Protein AF-A0A417VM98-F1 (afdb_monomer_lite)

Sequence (178 aa):
MDIKINSEIHQYEQYCGTYEKKYKDKKTNNEIIKLLPATPDLCITDEWHWNNLEVPVNYRGVVEIKSPILDYITGFAPSKYKCLTEIKRHLKAKNNAKVILTDGVTWVFYNKESGLEPIIKPICLGELKYRYSVSKNNRHILARTKGRKPIIDDIIFQEDEDEFIRLKEELKNFITPM

pLDDT: mean 89.11, std 10.15, range [30.66, 98.44]

Radius of gyration: 20.07 Å; chains: 1; bounding box: 62×27×60 Å

Structure (mmCIF, N/CA/C/O backbone):
data_AF-A0A417VM98-F1
#
_entry.id   AF-A0A417VM98-F1
#
loop_
_atom_site.group_PDB
_atom_site.id
_atom_site.type_symbol
_atom_site.label_atom_id
_atom_site.label_alt_id
_atom_site.label_comp_id
_atom_site.label_asym_id
_atom_site.label_entity_id
_atom_site.label_seq_id
_atom_site.pdbx_PDB_ins_code
_atom_site.Cartn_x
_atom_site.Cartn_y
_atom_site.Cartn_z
_atom_site.occupancy
_atom_site.B_iso_or_equiv
_atom_site.auth_seq_id
_atom_site.auth_comp_id
_atom_site.auth_asym_id
_atom_site.auth_atom_id
_atom_site.pdbx_PDB_model_num
ATOM 1 N N . MET A 1 1 ? 13.865 -14.384 3.778 1.00 30.66 1 MET A N 1
ATOM 2 C CA . MET A 1 1 ? 14.910 -13.341 3.824 1.00 30.66 1 MET A CA 1
ATOM 3 C C . MET A 1 1 ? 15.109 -12.899 2.387 1.00 30.66 1 MET A C 1
ATOM 5 O O . MET A 1 1 ? 15.416 -13.754 1.570 1.00 30.66 1 MET A O 1
ATOM 9 N N . ASP A 1 2 ? 14.823 -11.640 2.066 1.00 37.53 2 ASP A N 1
ATOM 10 C CA . ASP A 1 2 ? 14.868 -11.140 0.689 1.00 37.53 2 ASP A CA 1
ATOM 11 C C . ASP A 1 2 ? 16.313 -10.727 0.368 1.00 37.53 2 ASP A C 1
ATOM 13 O O . ASP A 1 2 ? 16.789 -9.667 0.786 1.00 37.53 2 ASP A O 1
ATOM 17 N N . ILE A 1 3 ? 17.079 -11.633 -0.243 1.00 41.19 3 ILE A N 1
ATOM 18 C CA . ILE A 1 3 ? 18.470 -11.363 -0.614 1.00 41.19 3 ILE A CA 1
ATOM 19 C C . ILE A 1 3 ? 18.422 -10.613 -1.941 1.00 41.19 3 ILE A C 1
ATOM 21 O O . ILE A 1 3 ? 18.263 -11.214 -2.998 1.00 41.19 3 ILE A O 1
ATOM 25 N N . LYS A 1 4 ? 18.562 -9.286 -1.880 1.00 55.53 4 LYS A N 1
ATOM 26 C CA . LYS A 1 4 ? 18.768 -8.445 -3.064 1.00 55.53 4 LYS A CA 1
ATOM 27 C C . LYS A 1 4 ? 20.149 -8.752 -3.630 1.00 55.53 4 LYS A C 1
ATOM 29 O O . LYS A 1 4 ? 21.146 -8.160 -3.217 1.00 55.53 4 LYS A O 1
ATOM 34 N N . ILE A 1 5 ? 20.214 -9.741 -4.511 1.00 55.00 5 ILE A N 1
ATOM 35 C CA . ILE A 1 5 ? 21.434 -10.070 -5.237 1.00 55.00 5 ILE A CA 1
ATOM 36 C C . ILE A 1 5 ? 21.574 -9.018 -6.331 1.00 55.00 5 ILE A C 1
ATOM 38 O O . ILE A 1 5 ? 20.639 -8.771 -7.089 1.00 55.00 5 ILE A O 1
ATOM 42 N N . ASN A 1 6 ? 22.742 -8.385 -6.401 1.00 55.53 6 ASN A N 1
ATOM 43 C CA . ASN A 1 6 ? 23.113 -7.585 -7.558 1.00 55.53 6 ASN A CA 1
ATOM 44 C C . ASN A 1 6 ? 23.323 -8.583 -8.704 1.00 55.53 6 ASN A C 1
ATOM 46 O O . ASN A 1 6 ? 24.388 -9.189 -8.805 1.00 55.53 6 ASN A O 1
ATOM 50 N N . SER A 1 7 ? 22.255 -8.884 -9.436 1.00 63.81 7 SER A N 1
ATOM 51 C CA . SER A 1 7 ? 22.248 -9.940 -10.441 1.00 63.81 7 SER A CA 1
ATOM 52 C C . SER A 1 7 ? 22.242 -9.320 -11.828 1.00 63.81 7 SER A C 1
ATOM 54 O O . SER A 1 7 ? 21.543 -8.340 -12.066 1.00 63.81 7 SER A O 1
ATOM 56 N N . GLU A 1 8 ? 22.990 -9.917 -12.747 1.00 73.62 8 GLU A N 1
ATOM 57 C CA . GLU A 1 8 ? 23.015 -9.505 -14.155 1.00 73.62 8 GLU A CA 1
ATOM 58 C C . GLU A 1 8 ? 21.764 -9.964 -14.924 1.00 73.62 8 GLU A C 1
ATOM 60 O O . GLU A 1 8 ? 21.653 -9.696 -16.113 1.00 73.62 8 GLU A O 1
ATOM 65 N N . ILE A 1 9 ? 20.824 -10.639 -14.248 1.00 80.88 9 ILE A N 1
ATOM 66 C CA . ILE A 1 9 ? 19.622 -11.239 -14.850 1.00 80.88 9 ILE A CA 1
ATOM 67 C C . ILE A 1 9 ? 18.315 -10.580 -14.381 1.00 80.88 9 ILE A C 1
ATOM 69 O O . ILE A 1 9 ? 17.312 -10.633 -15.086 1.00 80.88 9 ILE A O 1
ATOM 73 N N . HIS A 1 10 ? 18.320 -9.915 -13.221 1.00 85.12 10 HIS A N 1
ATOM 74 C CA . HIS A 1 10 ? 17.139 -9.279 -12.636 1.00 85.12 10 HIS A CA 1
ATOM 75 C C . HIS A 1 10 ? 17.354 -7.788 -12.360 1.00 85.12 10 HIS A C 1
ATOM 77 O O . HIS A 1 10 ? 18.267 -7.402 -11.627 1.00 85.12 10 HIS A O 1
ATOM 83 N N . GLN A 1 11 ? 16.449 -6.960 -12.875 1.00 85.19 11 GLN A N 1
ATOM 84 C CA . GLN A 1 11 ? 16.412 -5.517 -12.693 1.00 85.19 11 GLN A CA 1
ATOM 85 C C . GLN A 1 11 ? 15.196 -5.106 -11.856 1.00 85.19 11 GLN A C 1
ATOM 87 O O . GLN A 1 11 ? 14.074 -4.994 -12.357 1.00 85.19 11 GLN A O 1
ATOM 92 N N . TYR A 1 12 ? 15.434 -4.829 -10.575 1.00 85.31 12 TYR A N 1
ATOM 93 C CA . TYR A 1 12 ? 14.391 -4.435 -9.628 1.00 85.31 12 TYR A CA 1
ATOM 94 C C . TYR A 1 12 ? 13.732 -3.102 -10.000 1.00 85.31 12 TYR A C 1
ATOM 96 O O . TYR A 1 12 ? 12.533 -2.940 -9.808 1.00 85.31 12 TYR A O 1
ATOM 104 N N . GLU A 1 13 ? 14.477 -2.147 -10.563 1.00 83.50 13 GLU A N 1
ATOM 105 C CA . GLU A 1 13 ? 14.001 -0.792 -10.891 1.00 83.50 13 GLU A CA 1
ATOM 106 C C . GLU A 1 13 ? 12.887 -0.769 -11.944 1.00 83.50 13 GLU A C 1
ATOM 108 O O . GLU A 1 13 ? 12.236 0.264 -12.129 1.00 83.50 13 GLU A O 1
ATOM 113 N N . GLN A 1 14 ? 12.658 -1.888 -12.641 1.00 84.00 14 GLN A N 1
ATOM 114 C CA . GLN A 1 14 ? 11.530 -2.004 -13.555 1.00 84.00 14 GLN A CA 1
ATOM 115 C C . GLN A 1 14 ? 10.199 -1.843 -12.815 1.00 84.00 14 GLN A C 1
ATOM 117 O O . GLN A 1 14 ? 9.329 -1.157 -13.328 1.00 84.00 14 GLN A O 1
ATOM 122 N N . TYR A 1 15 ? 10.066 -2.385 -11.603 1.00 85.25 15 TYR A N 1
ATOM 123 C CA . TYR A 1 15 ? 8.816 -2.353 -10.830 1.00 85.25 15 TYR A CA 1
ATOM 124 C C . TYR A 1 15 ? 8.980 -1.788 -9.417 1.00 85.25 15 TYR A C 1
ATOM 126 O O . TYR A 1 15 ? 8.005 -1.421 -8.766 1.00 85.25 15 TYR A O 1
ATOM 134 N N . CYS A 1 16 ? 10.213 -1.700 -8.926 1.00 87.56 16 CYS A N 1
ATOM 135 C CA . CYS A 1 16 ? 10.533 -1.059 -7.665 1.00 87.56 16 CYS A CA 1
ATOM 136 C C . CYS A 1 16 ? 10.735 0.440 -7.870 1.00 87.56 16 CYS A C 1
ATOM 138 O O . CYS A 1 16 ? 11.371 0.891 -8.826 1.00 87.56 16 CYS A O 1
ATOM 140 N N . GLY A 1 17 ? 10.292 1.211 -6.883 1.00 86.12 17 GLY A N 1
ATOM 141 C CA . GLY A 1 17 ? 10.766 2.571 -6.699 1.00 86.12 17 GLY A CA 1
ATOM 142 C C . GLY A 1 17 ? 12.248 2.635 -6.332 1.00 86.12 17 GLY A C 1
ATOM 143 O O . GLY A 1 17 ? 12.898 1.615 -6.105 1.00 86.12 17 GLY A O 1
ATOM 144 N N . THR A 1 18 ? 12.785 3.844 -6.162 1.00 87.81 18 THR A N 1
ATOM 145 C CA . THR A 1 18 ? 14.139 4.034 -5.613 1.00 87.81 18 THR A CA 1
ATOM 146 C C . THR A 1 18 ? 14.169 5.037 -4.466 1.00 87.81 18 THR A C 1
ATOM 148 O O . THR A 1 18 ? 13.320 5.927 -4.356 1.00 87.81 18 THR A O 1
ATOM 151 N N . TYR A 1 19 ? 15.165 4.900 -3.591 1.00 87.25 19 TYR A N 1
ATOM 152 C CA . TYR A 1 19 ? 15.486 5.878 -2.557 1.00 87.25 19 TYR A CA 1
ATOM 153 C C . TYR A 1 19 ? 16.978 6.194 -2.531 1.00 87.25 19 TYR A C 1
ATOM 155 O O . TYR A 1 19 ? 17.820 5.347 -2.823 1.00 87.25 19 TYR A O 1
ATOM 163 N N . GLU A 1 20 ? 17.304 7.424 -2.151 1.00 89.81 20 GLU A N 1
ATOM 164 C CA . GLU A 1 20 ? 18.683 7.861 -1.976 1.00 89.81 20 GLU A CA 1
ATOM 165 C C . GLU A 1 20 ? 19.224 7.391 -0.628 1.00 89.81 20 GLU A C 1
ATOM 167 O O . GLU A 1 20 ? 18.603 7.585 0.422 1.00 89.81 20 GLU A O 1
ATOM 172 N N . LYS A 1 21 ? 20.415 6.798 -0.646 1.00 88.50 21 LYS A N 1
ATOM 173 C CA . LYS A 1 21 ? 21.189 6.486 0.548 1.00 88.50 21 LYS A CA 1
ATOM 174 C C . LYS A 1 21 ? 22.563 7.129 0.437 1.00 88.50 21 LYS A C 1
ATOM 176 O O . LYS A 1 21 ? 23.281 6.936 -0.544 1.00 88.50 21 LYS A O 1
ATOM 181 N N . LYS A 1 22 ? 22.908 7.901 1.465 1.00 90.94 22 LYS A N 1
ATOM 182 C CA . LYS A 1 22 ? 24.191 8.587 1.596 1.00 90.94 22 LYS A CA 1
ATOM 183 C C . LYS A 1 22 ? 25.225 7.642 2.194 1.00 90.94 22 LYS A C 1
ATOM 185 O O . LYS A 1 22 ? 24.961 6.955 3.181 1.00 90.94 22 LYS A O 1
ATOM 190 N N . TYR A 1 23 ? 26.402 7.632 1.596 1.00 88.00 23 TYR A N 1
ATOM 191 C CA . TYR A 1 23 ? 27.569 6.875 2.015 1.00 88.00 23 TYR A CA 1
ATOM 192 C C . TYR A 1 23 ? 28.745 7.831 2.165 1.00 88.00 23 TYR A C 1
ATOM 194 O O . TYR A 1 23 ? 28.818 8.839 1.471 1.00 88.00 23 TYR A O 1
ATOM 202 N N . LYS A 1 24 ? 29.689 7.496 3.042 1.00 89.94 24 LYS A N 1
ATOM 203 C CA . LYS A 1 24 ? 30.992 8.162 3.063 1.00 89.94 24 LYS A CA 1
ATOM 204 C C . LYS A 1 24 ? 31.991 7.344 2.265 1.00 89.94 24 LYS A C 1
ATOM 206 O O . LYS A 1 24 ? 32.138 6.143 2.509 1.00 89.94 24 LYS A O 1
ATOM 211 N N . ASP A 1 25 ? 32.672 7.992 1.332 1.00 86.19 25 ASP A N 1
ATOM 212 C CA . ASP A 1 25 ? 33.823 7.413 0.661 1.00 86.19 25 ASP A CA 1
ATOM 213 C C . ASP A 1 25 ? 34.957 7.215 1.676 1.00 86.19 25 ASP A C 1
ATOM 215 O O . ASP A 1 25 ? 35.373 8.154 2.354 1.00 86.19 25 ASP A O 1
ATOM 219 N N . LYS A 1 26 ? 35.465 5.986 1.804 1.00 84.44 26 LYS A N 1
ATOM 220 C CA . LYS A 1 26 ? 36.514 5.665 2.785 1.00 84.44 26 LYS A CA 1
ATOM 221 C C . LYS A 1 26 ? 37.891 6.237 2.422 1.00 84.44 26 LYS A C 1
ATOM 223 O O . LYS A 1 26 ? 38.745 6.303 3.297 1.00 84.44 26 LYS A O 1
ATOM 228 N N . LYS A 1 27 ? 38.125 6.594 1.156 1.00 85.69 27 LYS A N 1
ATOM 229 C CA . LYS A 1 27 ? 39.400 7.116 0.645 1.00 85.69 27 LYS A CA 1
ATOM 230 C C . LYS A 1 27 ? 39.423 8.642 0.615 1.00 85.69 27 LYS A C 1
ATOM 232 O O . LYS A 1 27 ? 40.444 9.230 0.942 1.00 85.69 27 LYS A O 1
ATOM 237 N N . THR A 1 28 ? 38.320 9.276 0.226 1.00 87.81 28 THR A N 1
ATOM 238 C CA . THR A 1 28 ? 38.243 10.737 0.041 1.00 87.81 28 THR A CA 1
ATOM 239 C C . THR A 1 28 ? 37.470 11.456 1.145 1.00 87.81 28 THR A C 1
ATOM 241 O O . THR A 1 28 ? 37.501 12.679 1.202 1.00 87.81 28 THR A O 1
ATOM 244 N N . ASN A 1 29 ? 36.783 10.719 2.029 1.00 85.06 29 ASN A N 1
ATOM 245 C CA . ASN A 1 29 ? 35.873 11.240 3.061 1.00 85.06 29 ASN A CA 1
ATOM 246 C C . ASN A 1 29 ? 34.706 12.090 2.510 1.00 85.06 29 ASN A C 1
ATOM 248 O O . ASN A 1 29 ? 33.988 12.734 3.277 1.00 85.06 29 ASN A O 1
ATOM 252 N N . ASN A 1 30 ? 34.484 12.057 1.193 1.00 89.25 30 ASN A N 1
ATOM 253 C CA . ASN A 1 30 ? 33.382 12.745 0.532 1.00 89.25 30 ASN A CA 1
ATOM 254 C C . ASN A 1 30 ? 32.070 11.966 0.673 1.00 89.25 30 ASN A C 1
ATOM 256 O O . ASN A 1 30 ? 32.052 10.743 0.843 1.00 89.25 30 ASN A O 1
ATOM 260 N N . GLU A 1 31 ? 30.952 12.684 0.580 1.00 90.81 31 GLU A N 1
ATOM 261 C CA . GLU A 1 31 ? 29.623 12.080 0.550 1.00 90.81 31 GLU A CA 1
ATOM 262 C C . GLU A 1 31 ? 29.313 11.542 -0.855 1.00 90.81 31 GLU A C 1
ATOM 264 O O . GLU A 1 31 ? 29.440 12.251 -1.850 1.00 90.81 31 GLU A O 1
ATOM 269 N N . ILE A 1 32 ? 28.887 10.282 -0.928 1.00 91.56 32 ILE A N 1
ATOM 270 C CA . ILE A 1 32 ? 28.404 9.625 -2.143 1.00 91.56 32 ILE A CA 1
ATOM 271 C C . ILE A 1 32 ? 26.924 9.318 -1.951 1.00 91.56 32 ILE A C 1
ATOM 273 O O . ILE A 1 32 ? 26.538 8.669 -0.976 1.00 91.56 32 ILE A O 1
ATOM 277 N N . ILE A 1 33 ? 26.095 9.719 -2.908 1.00 89.44 33 ILE A N 1
ATOM 278 C CA . ILE A 1 33 ? 24.678 9.361 -2.947 1.00 89.44 33 ILE A CA 1
ATOM 279 C C . ILE A 1 33 ? 24.516 8.167 -3.886 1.00 89.44 33 ILE A C 1
ATOM 281 O O . ILE A 1 33 ? 24.961 8.209 -5.031 1.00 89.44 33 ILE A O 1
ATOM 285 N N . LYS A 1 34 ? 23.881 7.094 -3.409 1.00 87.62 34 LYS A N 1
ATOM 286 C CA . LYS A 1 34 ? 23.459 5.967 -4.251 1.00 87.62 34 LYS A CA 1
ATOM 287 C C . LYS A 1 34 ? 21.944 5.844 -4.234 1.00 87.62 34 LYS A C 1
ATOM 289 O O . LYS A 1 34 ? 21.335 5.960 -3.172 1.00 87.62 34 LYS A O 1
ATOM 294 N N . LEU A 1 35 ? 21.358 5.562 -5.391 1.00 84.69 35 LEU A N 1
ATOM 295 C CA . LEU A 1 35 ? 19.961 5.158 -5.503 1.00 84.69 35 LEU A CA 1
ATOM 296 C C . LEU A 1 35 ? 19.861 3.651 -5.278 1.00 84.69 35 LEU A C 1
ATOM 298 O O . LEU A 1 35 ? 20.625 2.889 -5.863 1.00 84.69 35 LEU A O 1
ATOM 302 N N . LEU A 1 36 ? 18.952 3.237 -4.402 1.00 85.31 36 LEU A N 1
ATOM 303 C CA . LEU A 1 36 ? 18.700 1.834 -4.084 1.00 85.31 36 LEU A CA 1
ATOM 304 C C . LEU A 1 36 ? 17.233 1.485 -4.341 1.00 85.31 36 LEU A C 1
ATOM 306 O O . LEU A 1 36 ? 16.369 2.324 -4.063 1.00 85.31 36 LEU A O 1
ATOM 310 N N . PRO A 1 37 ? 16.928 0.259 -4.801 1.00 86.31 37 PRO A N 1
ATOM 311 C CA . PRO A 1 37 ? 15.556 -0.168 -5.037 1.00 86.31 37 PRO A CA 1
ATOM 312 C C . PRO A 1 37 ? 14.767 -0.289 -3.724 1.00 86.31 37 PRO A C 1
ATOM 314 O O . PRO A 1 37 ? 15.171 -0.984 -2.779 1.00 86.31 37 PRO A O 1
ATOM 317 N N . ALA A 1 38 ? 13.615 0.379 -3.685 1.00 88.44 38 ALA A N 1
ATOM 318 C CA . ALA A 1 38 ? 12.577 0.223 -2.673 1.00 88.44 38 ALA A CA 1
ATOM 319 C C . ALA A 1 38 ? 11.621 -0.881 -3.134 1.00 88.44 38 ALA A C 1
ATOM 321 O O . ALA A 1 38 ? 10.813 -0.670 -4.033 1.00 88.44 38 ALA A O 1
ATOM 322 N N . THR A 1 39 ? 11.760 -2.063 -2.543 1.00 88.94 39 THR A N 1
ATOM 323 C CA . THR A 1 39 ? 10.927 -3.224 -2.868 1.00 88.94 39 THR A CA 1
ATOM 324 C C . THR A 1 39 ? 9.537 -3.044 -2.271 1.00 88.94 39 THR A C 1
ATOM 326 O O . THR A 1 39 ? 9.465 -2.707 -1.087 1.00 88.94 39 THR A O 1
ATOM 329 N N . PRO A 1 40 ? 8.465 -3.233 -3.053 1.00 90.62 40 PRO A N 1
ATOM 330 C CA . PRO A 1 40 ? 7.112 -3.269 -2.514 1.00 90.62 40 PRO A CA 1
ATOM 331 C C . PRO A 1 40 ? 6.879 -4.564 -1.729 1.00 90.62 40 PRO A C 1
ATOM 333 O O . PRO A 1 40 ? 7.652 -5.516 -1.866 1.00 90.62 40 PRO A O 1
ATOM 336 N N . ASP A 1 41 ? 5.791 -4.621 -0.962 1.00 93.75 41 ASP A N 1
ATOM 337 C CA . ASP A 1 41 ? 5.385 -5.853 -0.279 1.00 93.75 41 ASP A CA 1
ATOM 338 C C . ASP A 1 41 ? 4.886 -6.909 -1.274 1.00 93.75 41 ASP A C 1
ATOM 340 O O . ASP A 1 41 ? 5.225 -8.084 -1.144 1.00 93.75 41 ASP A O 1
ATOM 344 N N . LEU A 1 42 ? 4.128 -6.496 -2.300 1.00 94.31 42 LEU A N 1
ATOM 345 C CA . LEU A 1 42 ? 3.730 -7.353 -3.421 1.00 94.31 42 LEU A CA 1
ATOM 346 C C . LEU A 1 42 ? 3.922 -6.651 -4.768 1.00 94.31 42 LEU A C 1
ATOM 348 O O . LEU A 1 42 ? 3.739 -5.441 -4.902 1.00 94.31 42 LEU A O 1
ATOM 352 N N . CYS A 1 43 ? 4.218 -7.442 -5.797 1.00 92.44 43 CYS A N 1
ATOM 353 C CA . CYS A 1 43 ? 4.245 -7.015 -7.191 1.00 92.44 43 CYS A CA 1
ATOM 354 C C . CYS A 1 43 ? 3.196 -7.806 -7.979 1.00 92.44 43 CYS A C 1
ATOM 356 O O . CYS A 1 43 ? 3.107 -9.025 -7.839 1.00 92.44 43 CYS A O 1
ATOM 358 N N . ILE A 1 44 ? 2.410 -7.110 -8.798 1.00 93.00 44 ILE A N 1
ATOM 359 C CA . ILE A 1 44 ? 1.408 -7.704 -9.681 1.00 93.00 44 ILE A CA 1
ATOM 360 C C . ILE A 1 44 ? 1.936 -7.585 -11.105 1.00 93.00 44 ILE A C 1
ATOM 362 O O . ILE A 1 44 ? 2.286 -6.494 -11.555 1.00 93.00 44 ILE A O 1
ATOM 366 N N . THR A 1 45 ? 1.990 -8.699 -11.821 1.00 91.75 45 THR A N 1
ATOM 367 C CA . THR A 1 45 ? 2.456 -8.754 -13.205 1.00 91.75 45 THR A CA 1
ATOM 368 C C . THR A 1 45 ? 1.758 -9.875 -13.949 1.00 91.75 45 THR A C 1
ATOM 370 O O . THR A 1 45 ? 1.366 -10.868 -13.334 1.00 91.75 45 THR A O 1
ATOM 373 N N . ASP A 1 46 ? 1.662 -9.741 -15.266 1.00 89.62 46 ASP A N 1
ATOM 374 C CA . ASP A 1 46 ? 1.494 -10.923 -16.103 1.00 89.62 46 ASP A CA 1
ATOM 375 C C . ASP A 1 46 ? 2.834 -11.651 -16.168 1.00 89.62 46 ASP A C 1
ATOM 377 O O . ASP A 1 46 ? 3.877 -10.994 -16.230 1.00 89.62 46 ASP A O 1
ATOM 381 N N . GLU A 1 47 ? 2.785 -12.984 -16.142 1.00 86.62 47 GLU A N 1
ATOM 382 C CA . GLU A 1 47 ? 3.916 -13.862 -16.468 1.00 86.62 47 GLU A CA 1
ATOM 383 C C . GLU A 1 47 ? 5.219 -13.427 -15.780 1.00 86.62 47 GLU A C 1
ATOM 385 O O . GLU A 1 47 ? 6.168 -12.950 -16.397 1.00 86.62 47 GLU A O 1
ATOM 390 N N . TRP A 1 48 ? 5.249 -13.525 -14.448 1.00 88.38 48 TRP A N 1
ATOM 391 C CA . TRP A 1 48 ? 6.433 -13.130 -13.690 1.00 88.38 48 TRP A CA 1
ATOM 392 C C . TRP A 1 48 ? 7.661 -13.940 -14.118 1.00 88.38 48 TRP A C 1
ATOM 394 O O . TRP A 1 48 ? 7.650 -15.172 -14.090 1.00 88.38 48 TRP A O 1
ATOM 404 N N . HIS A 1 49 ? 8.753 -13.234 -14.412 1.00 88.00 49 HIS A N 1
ATOM 405 C CA . HIS A 1 49 ? 10.045 -13.837 -14.701 1.00 88.00 49 HIS A CA 1
ATOM 406 C C . HIS A 1 49 ? 11.145 -13.212 -13.850 1.00 88.00 49 HIS A C 1
ATOM 408 O O . HIS A 1 49 ? 11.296 -11.993 -13.771 1.00 88.00 49 HIS A O 1
ATOM 414 N N . TRP A 1 50 ? 11.970 -14.071 -13.250 1.00 86.12 50 TRP A N 1
ATOM 415 C CA . TRP A 1 50 ? 13.179 -13.633 -12.558 1.00 86.12 50 TRP A CA 1
ATOM 416 C C . TRP A 1 50 ? 14.201 -13.023 -13.529 1.00 86.12 50 TRP A C 1
ATOM 418 O O . TRP A 1 50 ? 14.837 -12.034 -13.191 1.00 86.12 50 TRP A O 1
ATOM 428 N N . ASN A 1 51 ? 14.321 -13.551 -14.751 1.00 87.75 51 ASN A N 1
ATOM 429 C CA . ASN A 1 51 ? 15.212 -13.017 -15.787 1.00 87.75 51 ASN A CA 1
ATOM 430 C C . ASN A 1 51 ? 14.552 -11.867 -16.581 1.00 87.75 51 ASN A C 1
ATOM 432 O O . ASN A 1 51 ? 14.389 -11.948 -17.798 1.00 87.75 51 ASN A O 1
ATOM 436 N N . ASN A 1 52 ? 14.095 -10.821 -15.884 1.00 86.25 52 ASN A N 1
ATOM 437 C CA . ASN A 1 52 ? 13.317 -9.726 -16.484 1.00 86.25 52 ASN A CA 1
ATOM 438 C C . ASN A 1 52 ? 14.157 -8.744 -17.330 1.00 86.25 52 ASN A C 1
ATOM 440 O O . ASN A 1 52 ? 13.631 -7.750 -17.836 1.00 86.25 52 ASN A O 1
ATOM 444 N N . LEU A 1 53 ? 15.466 -8.981 -17.451 1.00 84.88 53 LEU A N 1
ATOM 445 C CA . LEU A 1 53 ? 16.331 -8.253 -18.378 1.00 84.88 53 LEU A CA 1
ATOM 446 C C . LEU A 1 53 ? 16.218 -8.787 -19.808 1.00 84.88 53 LEU A C 1
ATOM 448 O O . LEU A 1 53 ? 16.217 -7.996 -20.749 1.00 84.88 53 LEU A O 1
ATOM 452 N N . GLU A 1 54 ? 16.097 -10.104 -19.970 1.00 85.75 54 GLU A N 1
ATOM 453 C CA . GLU A 1 54 ? 15.977 -10.748 -21.284 1.00 85.75 54 GLU A CA 1
ATOM 454 C C . GLU A 1 54 ? 14.522 -11.030 -21.662 1.00 85.75 54 GLU A C 1
ATOM 456 O O . GLU A 1 54 ? 14.172 -11.013 -22.842 1.00 85.75 54 GLU A O 1
ATOM 461 N N . VAL A 1 55 ? 13.667 -11.270 -20.663 1.00 85.19 55 VAL A N 1
ATOM 462 C CA . VAL A 1 55 ? 12.244 -11.554 -20.857 1.00 85.19 55 VAL A CA 1
ATOM 463 C C . VAL A 1 55 ? 11.431 -10.338 -20.415 1.00 85.19 55 VAL A C 1
ATOM 465 O O . VAL A 1 55 ? 11.416 -10.032 -19.222 1.00 85.19 55 VAL A O 1
ATOM 468 N N . PRO A 1 56 ? 10.751 -9.624 -21.332 1.00 84.12 56 PRO A N 1
ATOM 469 C CA . PRO A 1 56 ? 9.885 -8.514 -20.961 1.00 84.12 56 PRO A CA 1
ATOM 470 C C . PRO A 1 56 ? 8.793 -8.968 -19.990 1.00 84.12 56 PRO A C 1
ATOM 472 O O . PRO A 1 56 ? 8.047 -9.899 -20.279 1.00 84.12 56 PRO A O 1
ATOM 475 N N . VAL A 1 57 ? 8.684 -8.285 -18.852 1.00 89.25 57 VAL A N 1
ATOM 476 C CA . VAL A 1 57 ? 7.660 -8.555 -17.838 1.00 89.25 57 VAL A CA 1
ATOM 477 C C . VAL A 1 57 ? 6.625 -7.434 -17.856 1.00 89.25 57 VAL A C 1
ATOM 479 O O . VAL A 1 57 ? 6.967 -6.249 -17.776 1.00 89.25 57 VAL A O 1
ATOM 482 N N . ASN A 1 58 ? 5.348 -7.799 -17.964 1.00 89.19 58 ASN A N 1
ATOM 483 C CA . ASN A 1 58 ? 4.254 -6.837 -18.028 1.00 89.19 58 ASN A CA 1
ATOM 484 C C . ASN A 1 58 ? 3.693 -6.531 -16.636 1.00 89.19 58 ASN A C 1
ATOM 486 O O . ASN A 1 58 ? 2.671 -7.074 -16.204 1.00 89.19 58 ASN A O 1
ATOM 490 N N . TYR A 1 59 ? 4.374 -5.633 -15.931 1.00 90.88 59 TYR A N 1
ATOM 491 C CA . TYR A 1 59 ? 3.950 -5.188 -14.610 1.00 90.88 59 TYR A CA 1
ATOM 492 C C . TYR A 1 59 ? 2.576 -4.519 -14.660 1.00 90.88 59 TYR A C 1
ATOM 494 O O . TYR A 1 59 ? 2.316 -3.673 -15.514 1.00 90.88 59 TYR A O 1
ATOM 502 N N . ARG A 1 60 ? 1.706 -4.872 -13.710 1.00 92.12 60 ARG A N 1
ATOM 503 C CA . ARG A 1 60 ? 0.349 -4.330 -13.520 1.00 92.12 60 ARG A CA 1
ATOM 504 C C . ARG A 1 60 ? 0.254 -3.329 -12.371 1.00 92.12 60 ARG A C 1
ATOM 506 O O . ARG A 1 60 ? -0.612 -2.457 -12.398 1.00 92.12 60 ARG A O 1
ATOM 513 N N . GLY A 1 61 ? 1.175 -3.409 -11.419 1.00 93.19 61 GLY A N 1
ATOM 514 C CA . GLY A 1 61 ? 1.314 -2.469 -10.315 1.00 93.19 61 GLY A CA 1
ATOM 515 C C . GLY A 1 61 ? 1.978 -3.130 -9.116 1.00 93.19 61 GLY A C 1
ATOM 516 O O . GLY A 1 61 ? 2.466 -4.261 -9.191 1.00 93.19 61 GLY A O 1
ATOM 517 N N . VAL A 1 62 ? 1.981 -2.428 -7.992 1.00 94.56 62 VAL A N 1
ATOM 518 C CA . VAL A 1 62 ? 2.527 -2.927 -6.727 1.00 94.56 62 VAL A CA 1
ATOM 519 C C . VAL A 1 62 ? 1.547 -2.700 -5.584 1.00 94.56 62 VAL A C 1
ATOM 521 O O . VAL A 1 62 ? 0.694 -1.814 -5.660 1.00 94.56 62 VAL A O 1
ATOM 524 N N . VAL A 1 63 ? 1.683 -3.486 -4.518 1.00 96.62 63 VAL A N 1
ATOM 525 C CA . VAL A 1 63 ? 0.919 -3.316 -3.280 1.00 96.62 63 VAL A CA 1
ATOM 526 C C . VAL A 1 63 ? 1.881 -3.023 -2.137 1.00 96.62 63 VAL A C 1
ATOM 528 O O . VAL A 1 63 ? 2.842 -3.762 -1.925 1.00 96.62 63 VAL A O 1
ATOM 531 N N . GLU A 1 64 ? 1.606 -1.948 -1.409 1.00 96.75 64 GLU A N 1
ATOM 532 C CA . GLU A 1 64 ? 2.220 -1.620 -0.127 1.00 96.75 64 GLU A CA 1
ATOM 533 C C . GLU A 1 64 ? 1.216 -1.963 0.980 1.00 96.75 64 GLU A C 1
ATOM 535 O O . GLU A 1 64 ? 0.116 -1.404 1.034 1.00 96.75 64 GLU A O 1
ATOM 540 N N . ILE A 1 65 ? 1.588 -2.890 1.856 1.00 97.44 65 ILE A N 1
ATOM 541 C CA . ILE A 1 65 ? 0.734 -3.450 2.896 1.00 97.44 65 ILE A CA 1
ATOM 542 C C . ILE A 1 65 ? 1.239 -2.988 4.256 1.00 97.44 65 ILE A C 1
ATOM 544 O O . ILE A 1 65 ? 2.363 -3.260 4.675 1.00 97.44 65 ILE A O 1
ATOM 548 N N . LYS A 1 66 ? 0.366 -2.326 5.004 1.00 96.25 66 LYS A N 1
ATOM 549 C CA . LYS A 1 66 ? 0.611 -1.948 6.389 1.00 96.25 66 LYS A CA 1
ATOM 550 C C . LYS A 1 66 ? -0.163 -2.841 7.345 1.00 96.25 66 LYS A C 1
ATOM 552 O O . LYS A 1 66 ? -1.093 -3.551 6.983 1.00 96.25 66 LYS A O 1
ATOM 557 N N . SER A 1 67 ? 0.254 -2.831 8.605 1.00 93.06 67 SER A N 1
ATOM 558 C CA . SER A 1 67 ? -0.461 -3.566 9.644 1.00 93.06 67 SER A CA 1
ATOM 559 C C . SER A 1 67 ? -1.654 -2.738 10.122 1.00 93.06 67 SER A C 1
ATOM 561 O O . SER A 1 67 ? -1.421 -1.622 10.595 1.00 93.06 67 SER A O 1
ATOM 563 N N . PRO A 1 68 ? -2.880 -3.294 10.162 1.00 91.69 68 PRO A N 1
ATOM 564 C CA . PRO A 1 68 ? -4.049 -2.594 10.700 1.00 91.69 68 PRO A CA 1
ATOM 565 C C . PRO A 1 68 ? -3.961 -2.369 12.219 1.00 91.69 68 PRO A C 1
ATOM 567 O O . PRO A 1 68 ? -4.814 -1.712 12.801 1.00 91.69 68 PRO A O 1
ATOM 570 N N . ILE A 1 69 ? -2.917 -2.887 12.877 1.00 87.81 69 ILE A N 1
ATOM 571 C CA . ILE A 1 69 ? -2.686 -2.741 14.318 1.00 87.81 69 ILE A CA 1
ATOM 572 C C . ILE A 1 69 ? -1.461 -1.859 14.586 1.00 87.81 69 ILE A C 1
ATOM 574 O O . ILE A 1 69 ? -1.492 -0.970 15.442 1.00 87.81 69 ILE A O 1
ATOM 578 N N . LEU A 1 70 ? -0.354 -2.087 13.872 1.00 87.50 70 LEU A N 1
ATOM 579 C CA . LEU A 1 70 ? 0.924 -1.431 14.170 1.00 87.50 70 LEU A CA 1
ATOM 580 C C . LEU A 1 70 ? 1.149 -0.132 13.385 1.00 87.50 70 LEU A C 1
ATOM 582 O O . LEU A 1 70 ? 1.804 0.779 13.919 1.00 87.50 70 LEU A O 1
ATOM 586 N N . ASP A 1 71 ? 0.616 -0.043 12.164 1.00 88.31 71 ASP A N 1
ATOM 587 C CA . ASP A 1 71 ? 0.825 1.073 11.232 1.00 88.31 71 ASP A CA 1
ATOM 588 C C . ASP A 1 71 ? -0.395 1.306 10.323 1.00 88.31 71 ASP A C 1
ATOM 590 O O . ASP A 1 71 ? -0.287 1.412 9.107 1.00 88.31 71 ASP A O 1
ATOM 594 N N . TYR A 1 72 ? -1.579 1.336 10.929 1.00 91.44 72 TYR A N 1
ATOM 595 C CA . TYR A 1 72 ? -2.846 1.432 10.212 1.00 91.44 72 TYR A CA 1
ATOM 596 C C . TYR A 1 72 ? -3.035 2.778 9.516 1.00 91.44 72 TYR A C 1
ATOM 598 O O . TYR A 1 72 ? -2.602 3.830 10.001 1.00 91.44 72 TYR A O 1
ATOM 606 N N . ILE A 1 73 ? -3.752 2.728 8.399 1.00 96.31 73 ILE A N 1
ATOM 607 C CA . ILE A 1 73 ? -4.194 3.900 7.635 1.00 96.31 73 ILE A CA 1
ATOM 608 C C . ILE A 1 73 ? -5.698 4.139 7.812 1.00 96.31 73 ILE A C 1
ATOM 610 O O . ILE A 1 73 ? -6.173 5.260 7.624 1.00 96.31 73 ILE A O 1
ATOM 614 N N . THR A 1 74 ? -6.436 3.106 8.222 1.00 95.94 74 THR A N 1
ATOM 615 C CA . THR A 1 74 ? -7.874 3.161 8.482 1.00 95.94 74 THR A CA 1
ATOM 616 C C . THR A 1 74 ? -8.228 4.252 9.490 1.00 95.94 74 THR A C 1
ATOM 618 O O . THR A 1 74 ? -7.582 4.412 10.526 1.00 95.94 74 THR A O 1
ATOM 621 N N . GLY A 1 75 ? -9.263 5.034 9.170 1.00 93.00 75 GLY A N 1
ATOM 622 C CA . GLY A 1 75 ? -9.708 6.174 9.977 1.00 93.00 75 GLY A CA 1
ATOM 623 C C . GLY A 1 75 ? -8.884 7.458 9.802 1.00 93.00 75 GLY A C 1
ATOM 624 O O . GLY A 1 75 ? -9.157 8.453 10.476 1.00 93.00 75 GLY A O 1
ATOM 625 N N . PHE A 1 76 ? -7.899 7.483 8.897 1.00 94.25 76 PHE A N 1
ATOM 626 C CA . PHE A 1 76 ? -7.145 8.692 8.561 1.00 94.25 76 PHE A CA 1
ATOM 627 C C . PHE A 1 76 ? -7.441 9.197 7.147 1.00 94.25 76 PHE A C 1
ATOM 629 O O . PHE A 1 76 ? -7.657 8.434 6.208 1.00 94.25 76 PHE A O 1
ATOM 636 N N . ALA A 1 77 ? -7.379 10.520 6.989 1.00 94.94 77 ALA A N 1
ATOM 637 C CA . ALA A 1 77 ? -7.347 11.143 5.672 1.00 94.94 77 ALA A CA 1
ATOM 638 C C . ALA A 1 77 ? -6.010 10.835 4.965 1.00 94.94 77 ALA A C 1
ATOM 640 O O . ALA A 1 77 ? -4.981 10.811 5.649 1.00 94.94 77 ALA A O 1
ATOM 641 N N . PRO A 1 78 ? -5.986 10.705 3.624 1.00 95.38 78 PRO A N 1
ATOM 642 C CA . PRO A 1 78 ? -4.775 10.364 2.874 1.00 95.38 78 PRO A CA 1
ATOM 643 C C . PRO A 1 78 ? -3.545 11.222 3.168 1.00 95.38 78 PRO A C 1
ATOM 645 O O . PRO A 1 78 ? -2.439 10.708 3.312 1.00 95.38 78 PRO A O 1
ATOM 648 N N . SER A 1 79 ? -3.739 12.525 3.375 1.00 93.81 79 SER A N 1
ATOM 649 C CA . SER A 1 79 ? -2.665 13.463 3.724 1.00 93.81 79 SER A CA 1
ATOM 650 C C . SER A 1 79 ? -1.984 13.184 5.071 1.00 93.81 79 SER A C 1
ATOM 652 O O . SER A 1 79 ? -0.929 13.750 5.353 1.00 93.81 79 SER A O 1
ATOM 654 N N . LYS A 1 80 ? -2.571 12.330 5.917 1.00 94.38 80 LYS A N 1
ATOM 655 C CA . LYS A 1 80 ? -2.062 11.975 7.249 1.00 94.38 80 LYS A CA 1
ATOM 656 C C . LYS A 1 80 ? -1.379 10.609 7.292 1.00 94.38 80 LYS A C 1
ATOM 658 O O . LYS A 1 80 ? -0.902 10.217 8.359 1.00 94.38 80 LYS A O 1
ATOM 663 N N . TYR A 1 81 ? -1.326 9.877 6.179 1.00 94.88 81 TYR A N 1
ATOM 664 C CA . TYR A 1 81 ? -0.655 8.582 6.145 1.00 94.88 81 TYR A CA 1
ATOM 665 C C . TYR A 1 81 ? 0.850 8.753 6.375 1.00 94.88 81 TYR A C 1
ATOM 667 O O . TYR A 1 81 ? 1.507 9.618 5.796 1.00 94.88 81 TYR A O 1
ATOM 675 N N . LYS A 1 82 ? 1.426 7.918 7.240 1.00 92.38 82 LYS A N 1
ATOM 676 C CA . LYS A 1 82 ? 2.864 7.979 7.560 1.00 92.38 82 LYS A CA 1
ATOM 677 C C . LYS A 1 82 ? 3.733 7.396 6.449 1.00 92.38 82 LYS A C 1
ATOM 679 O O . LYS A 1 82 ? 4.892 7.777 6.304 1.00 92.38 82 LYS A O 1
ATOM 684 N N . CYS A 1 83 ? 3.147 6.517 5.646 1.00 93.56 83 CYS A N 1
ATOM 685 C CA . CYS A 1 83 ? 3.798 5.765 4.586 1.00 93.56 83 CYS A CA 1
ATOM 686 C C . CYS A 1 83 ? 3.871 6.493 3.235 1.00 93.56 83 CYS A C 1
ATOM 688 O O . CYS A 1 83 ? 4.347 5.932 2.252 1.00 93.56 83 CYS A O 1
ATOM 690 N N . LEU A 1 84 ? 3.472 7.771 3.155 1.00 94.25 84 LEU A N 1
ATOM 691 C CA . LEU A 1 84 ? 3.486 8.538 1.896 1.00 94.25 84 LEU A CA 1
ATOM 692 C C . LEU A 1 84 ? 4.872 8.605 1.238 1.00 94.25 84 LEU A C 1
ATOM 694 O O . LEU A 1 84 ? 4.982 8.729 0.020 1.00 94.25 84 LEU A O 1
ATOM 698 N N . THR A 1 85 ? 5.945 8.497 2.027 1.00 93.94 85 THR A N 1
ATOM 699 C CA . THR A 1 85 ? 7.308 8.430 1.481 1.00 93.94 85 THR A CA 1
ATOM 700 C C . THR A 1 85 ? 7.552 7.127 0.716 1.00 93.94 85 THR A C 1
ATOM 702 O O . THR A 1 85 ? 8.239 7.156 -0.301 1.00 93.94 85 THR A O 1
ATOM 705 N N . GLU A 1 86 ? 7.003 5.999 1.172 1.00 94.44 86 GLU A N 1
ATOM 706 C CA . GLU A 1 86 ? 7.100 4.703 0.486 1.00 94.44 86 GLU A CA 1
ATOM 707 C C . GLU A 1 86 ? 6.280 4.725 -0.803 1.00 94.44 86 GLU A C 1
ATOM 709 O O . GLU A 1 86 ? 6.825 4.439 -1.867 1.00 94.44 86 GLU A O 1
ATOM 714 N N . ILE A 1 87 ? 5.044 5.234 -0.746 1.00 95.69 87 ILE A N 1
ATOM 715 C CA . ILE A 1 87 ? 4.197 5.418 -1.935 1.00 95.69 87 ILE A CA 1
ATOM 716 C C . ILE A 1 87 ? 4.902 6.289 -2.978 1.00 95.69 87 ILE A C 1
ATOM 718 O O . ILE A 1 87 ? 5.031 5.904 -4.138 1.00 95.69 87 ILE A O 1
ATOM 722 N N . LYS A 1 88 ? 5.474 7.425 -2.558 1.00 95.06 88 LYS A N 1
ATOM 723 C CA . LYS A 1 88 ? 6.239 8.308 -3.449 1.00 95.06 88 LYS A CA 1
ATOM 724 C C . LYS A 1 88 ? 7.442 7.612 -4.086 1.00 95.06 88 LYS A C 1
ATOM 726 O O . LYS A 1 88 ? 7.840 7.998 -5.182 1.00 95.06 88 LYS A O 1
ATOM 731 N N . ARG A 1 89 ? 8.070 6.647 -3.407 1.00 93.62 89 ARG A N 1
ATOM 732 C CA . ARG A 1 89 ? 9.177 5.873 -3.986 1.00 93.62 89 ARG A CA 1
ATOM 733 C C . ARG A 1 89 ? 8.642 4.946 -5.061 1.00 93.62 89 ARG A C 1
ATOM 735 O O . ARG A 1 89 ? 9.146 5.018 -6.175 1.00 93.62 89 ARG A O 1
ATOM 742 N N . HIS A 1 90 ? 7.624 4.146 -4.757 1.00 94.00 90 HIS A N 1
ATOM 743 C CA . HIS A 1 90 ? 7.034 3.185 -5.697 1.00 94.00 90 HIS A CA 1
ATOM 744 C C . HIS A 1 90 ? 6.503 3.851 -6.968 1.00 94.00 90 HIS A C 1
ATOM 746 O O . HIS A 1 90 ? 6.738 3.358 -8.065 1.00 94.00 90 HIS A O 1
ATOM 752 N N . LEU A 1 91 ? 5.927 5.050 -6.854 1.00 93.88 91 LEU A N 1
ATOM 753 C CA . LEU A 1 91 ? 5.489 5.852 -8.005 1.00 93.88 91 LEU A CA 1
ATOM 754 C C . LEU A 1 91 ? 6.632 6.325 -8.932 1.00 93.88 91 LEU A C 1
ATOM 756 O O . LEU A 1 91 ? 6.379 6.845 -10.019 1.00 93.88 91 LEU A O 1
ATOM 760 N N . LYS A 1 92 ? 7.899 6.157 -8.528 1.00 91.06 92 LYS A N 1
ATOM 761 C CA . LYS A 1 92 ? 9.081 6.415 -9.368 1.00 91.06 92 LYS A CA 1
ATOM 762 C C . LYS A 1 92 ? 9.573 5.179 -10.125 1.00 91.06 92 LYS A C 1
ATOM 764 O O . LYS A 1 92 ? 10.600 5.293 -10.795 1.00 91.06 92 LYS A O 1
ATOM 769 N N . ALA A 1 93 ? 8.902 4.031 -10.009 1.00 89.00 93 ALA A N 1
ATOM 770 C CA . ALA A 1 93 ? 9.246 2.839 -10.779 1.00 89.00 93 ALA A CA 1
ATOM 771 C C . ALA A 1 93 ? 9.327 3.159 -12.280 1.00 89.00 93 ALA A C 1
ATOM 773 O O . ALA A 1 93 ? 8.600 4.023 -12.795 1.00 89.00 93 ALA A O 1
ATOM 774 N N . LYS A 1 94 ? 10.256 2.493 -12.975 1.00 86.31 94 LYS A N 1
ATOM 775 C CA . LYS A 1 94 ? 10.498 2.744 -14.399 1.00 86.31 94 LYS A CA 1
ATOM 776 C C . LYS A 1 94 ? 9.305 2.297 -15.244 1.00 86.31 94 LYS A C 1
ATOM 778 O O . LYS A 1 94 ? 8.876 3.055 -16.113 1.00 86.31 94 LYS A O 1
ATOM 783 N N . ASN A 1 95 ? 8.755 1.120 -14.945 1.00 86.00 95 ASN A N 1
ATOM 784 C CA . ASN A 1 95 ? 7.616 0.533 -15.637 1.00 86.00 95 ASN A CA 1
ATOM 785 C C . ASN A 1 95 ? 6.417 0.462 -14.680 1.00 86.00 95 ASN A C 1
ATOM 787 O O . ASN A 1 95 ? 6.557 0.074 -13.526 1.00 86.00 95 ASN A O 1
ATOM 791 N N . ASN A 1 96 ? 5.243 0.850 -15.183 1.00 76.81 96 ASN A N 1
ATOM 792 C CA . ASN A 1 96 ? 3.952 0.829 -14.493 1.00 76.81 96 ASN A CA 1
ATOM 793 C C . ASN A 1 96 ? 3.972 1.266 -13.010 1.00 76.81 96 ASN A C 1
ATOM 795 O O . ASN A 1 96 ? 3.934 0.465 -12.077 1.00 76.81 96 ASN A O 1
ATOM 799 N N . ALA A 1 97 ? 3.947 2.580 -12.805 1.00 85.31 97 ALA A N 1
ATOM 800 C CA . ALA A 1 97 ? 3.874 3.203 -11.489 1.00 85.31 97 ALA A CA 1
ATOM 801 C C . ALA A 1 97 ? 2.419 3.314 -10.985 1.00 85.31 97 ALA A C 1
ATOM 803 O O . ALA A 1 97 ? 1.909 4.408 -10.740 1.00 85.31 97 ALA A O 1
ATOM 804 N N . LYS A 1 98 ? 1.760 2.162 -10.838 1.00 94.56 98 LYS A N 1
ATOM 805 C CA . LYS A 1 98 ? 0.473 1.986 -10.152 1.00 94.56 98 LYS A CA 1
ATOM 806 C C . LYS A 1 98 ? 0.719 1.372 -8.773 1.00 94.56 98 LYS A C 1
ATOM 808 O O . LYS A 1 98 ? 1.382 0.341 -8.670 1.00 94.56 98 LYS A O 1
ATOM 813 N N . VAL A 1 99 ? 0.193 1.990 -7.718 1.00 96.62 99 VAL A N 1
ATOM 814 C CA . VAL A 1 99 ? 0.416 1.573 -6.325 1.00 96.62 99 VAL A CA 1
ATOM 815 C C . VAL A 1 99 ? -0.918 1.428 -5.606 1.00 96.62 99 VAL A C 1
ATOM 817 O O . VAL A 1 99 ? -1.706 2.371 -5.552 1.00 96.62 99 VAL A O 1
ATOM 820 N N . ILE A 1 100 ? -1.139 0.262 -5.011 1.00 98.06 100 ILE A N 1
ATOM 821 C CA . ILE A 1 100 ? -2.226 0.012 -4.067 1.00 98.06 100 ILE A CA 1
ATOM 822 C C . ILE A 1 100 ? -1.632 0.098 -2.662 1.00 98.06 100 ILE A C 1
ATOM 824 O O . ILE A 1 100 ? -0.693 -0.621 -2.341 1.00 98.06 100 ILE A O 1
ATOM 828 N N . LEU A 1 101 ? -2.165 0.971 -1.818 1.00 98.19 101 LEU A N 1
ATOM 829 C CA . LEU A 1 101 ? -1.848 1.024 -0.394 1.00 98.19 101 LEU A CA 1
ATOM 830 C C . LEU A 1 101 ? -3.008 0.414 0.386 1.00 98.19 101 LEU A C 1
ATOM 832 O O . LEU A 1 101 ? -4.160 0.805 0.190 1.00 98.19 101 LEU A O 1
ATOM 836 N N . THR A 1 102 ? -2.709 -0.499 1.303 1.00 98.25 102 THR A N 1
ATOM 837 C CA . THR A 1 102 ? -3.733 -1.077 2.172 1.00 98.25 102 THR A CA 1
ATOM 838 C C . THR A 1 102 ? -3.198 -1.446 3.548 1.00 98.25 102 THR A C 1
ATOM 840 O O . THR A 1 102 ? -2.018 -1.734 3.705 1.00 98.25 102 THR A O 1
ATOM 843 N N . ASP A 1 103 ? -4.068 -1.458 4.555 1.00 97.19 103 ASP A N 1
ATOM 844 C CA . ASP A 1 103 ? -3.833 -2.148 5.829 1.00 97.19 103 ASP A CA 1
ATOM 845 C C . ASP A 1 103 ? -4.712 -3.404 5.992 1.00 97.19 103 ASP A C 1
ATOM 847 O O . ASP A 1 103 ? -4.875 -3.926 7.091 1.00 97.19 103 ASP A O 1
ATOM 851 N N . GLY A 1 104 ? -5.303 -3.884 4.895 1.00 95.25 104 GLY A N 1
ATOM 852 C CA . GLY A 1 104 ? -6.288 -4.963 4.870 1.00 95.25 104 GLY A CA 1
ATOM 853 C C . GLY A 1 104 ? -7.724 -4.509 5.152 1.00 95.25 104 GLY A C 1
ATOM 854 O O . GLY A 1 104 ? -8.650 -5.258 4.852 1.00 95.25 104 GLY A O 1
ATOM 855 N N . VAL A 1 105 ? -7.931 -3.293 5.671 1.00 96.62 105 VAL A N 1
ATOM 856 C CA . VAL A 1 105 ? -9.262 -2.737 5.975 1.00 96.62 105 VAL A CA 1
ATOM 857 C C . VAL A 1 105 ? -9.583 -1.561 5.056 1.00 9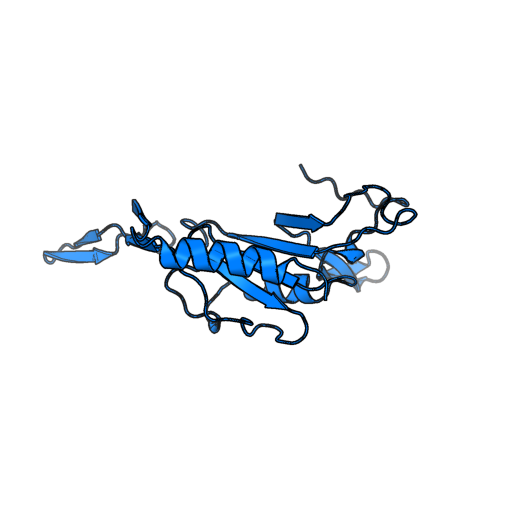6.62 105 VAL A C 1
ATOM 859 O O . VAL A 1 105 ? -10.649 -1.519 4.446 1.00 96.62 105 VAL A O 1
ATOM 862 N N . THR A 1 106 ? -8.644 -0.629 4.907 1.00 97.56 106 THR A N 1
ATOM 863 C CA . THR A 1 106 ? -8.736 0.482 3.953 1.00 97.56 106 THR A CA 1
ATOM 864 C C . THR A 1 106 ? -7.858 0.209 2.738 1.00 97.56 106 THR A C 1
ATOM 866 O O . THR A 1 106 ? -6.740 -0.285 2.871 1.00 97.56 106 THR A O 1
ATOM 869 N N . TRP A 1 107 ? -8.350 0.562 1.554 1.00 98.19 107 TRP A N 1
ATOM 870 C CA . TRP A 1 107 ? -7.687 0.392 0.266 1.00 98.19 107 TRP A CA 1
ATOM 871 C C . TRP A 1 107 ? -7.631 1.723 -0.477 1.00 98.19 107 TRP A C 1
ATOM 873 O O . TRP A 1 107 ? -8.630 2.439 -0.595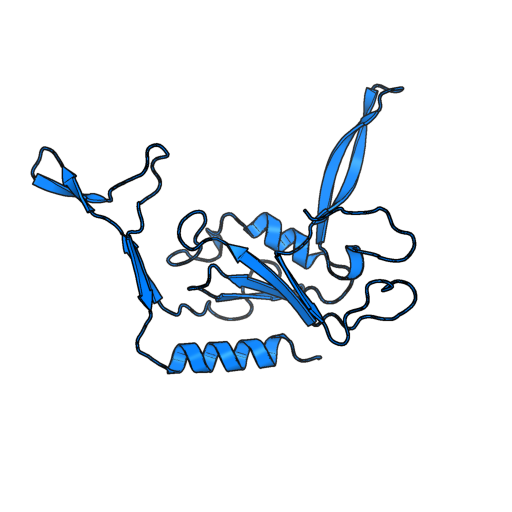 1.00 98.19 107 TRP A O 1
ATOM 883 N N . VAL A 1 108 ? -6.442 2.069 -0.962 1.00 98.44 108 VAL A N 1
ATOM 884 C CA . VAL A 1 108 ? -6.156 3.356 -1.596 1.00 98.44 108 VAL A CA 1
ATOM 885 C C . VAL A 1 108 ? -5.345 3.129 -2.859 1.00 98.44 108 VAL A C 1
ATOM 887 O O . VAL A 1 108 ? -4.382 2.367 -2.858 1.00 98.44 108 VAL A O 1
ATOM 890 N N . PHE A 1 109 ? -5.726 3.812 -3.930 1.00 98.06 109 PHE A N 1
ATOM 891 C CA . PHE A 1 109 ? -5.163 3.613 -5.259 1.00 98.06 109 PHE A CA 1
ATOM 892 C C . PHE A 1 109 ? -4.441 4.878 -5.709 1.00 98.06 109 PHE A C 1
ATOM 894 O O . PHE A 1 109 ? -5.007 5.970 -5.653 1.00 98.06 109 PHE A O 1
ATOM 901 N N . TYR A 1 110 ? -3.203 4.725 -6.169 1.00 97.44 110 TYR A N 1
ATOM 902 C CA . TYR A 1 110 ? -2.356 5.807 -6.664 1.00 97.44 110 TYR A CA 1
ATOM 903 C C . TYR A 1 110 ? -1.770 5.444 -8.021 1.00 97.44 110 TYR A C 1
ATOM 905 O O . TYR A 1 110 ? -1.404 4.295 -8.263 1.00 97.44 110 TYR A O 1
ATOM 913 N N . ASN A 1 111 ? -1.589 6.435 -8.881 1.00 95.56 111 ASN A N 1
ATOM 914 C CA . ASN A 1 111 ? -0.810 6.296 -10.102 1.00 95.56 111 ASN A CA 1
ATOM 915 C C . ASN A 1 111 ? 0.200 7.442 -10.218 1.00 95.56 111 ASN A C 1
ATOM 917 O O . ASN A 1 111 ? 0.205 8.396 -9.434 1.00 95.56 111 ASN A O 1
ATOM 921 N N . LYS A 1 112 ? 1.105 7.324 -11.185 1.00 92.69 112 LYS A N 1
ATOM 922 C CA . LYS A 1 112 ? 2.170 8.303 -11.399 1.00 92.69 112 LYS A CA 1
ATOM 923 C C . LYS A 1 112 ? 1.623 9.682 -11.746 1.00 92.69 112 LYS A C 1
ATOM 925 O O . LYS A 1 112 ? 2.210 10.679 -11.333 1.00 92.69 112 LYS A O 1
ATOM 930 N N . GLU A 1 113 ? 0.526 9.724 -12.495 1.00 93.25 113 GLU A N 1
ATOM 931 C CA . GLU A 1 113 ? -0.097 10.939 -13.013 1.00 93.25 113 GLU A CA 1
ATOM 932 C C . GLU A 1 113 ? -0.703 11.789 -11.888 1.00 93.25 113 GLU A C 1
ATOM 934 O O . GLU A 1 113 ? -0.495 13.001 -11.855 1.00 93.25 113 GLU A O 1
ATOM 939 N N . SER A 1 114 ? -1.393 11.156 -10.937 1.00 94.38 114 SER A N 1
ATOM 940 C CA . SER A 1 114 ? -2.016 11.809 -9.777 1.00 94.38 114 SER A CA 1
ATOM 941 C C . SER A 1 114 ? -1.065 11.954 -8.581 1.00 94.38 114 SER A C 1
ATOM 943 O O . SER A 1 114 ? -1.355 12.672 -7.623 1.00 94.38 114 SER A O 1
ATOM 945 N N . GLY A 1 115 ? 0.102 11.306 -8.612 1.00 94.38 115 GLY A N 1
ATOM 946 C CA . GLY A 1 115 ? 1.099 11.410 -7.553 1.00 94.38 115 GLY A CA 1
ATOM 947 C C . GLY A 1 115 ? 0.580 10.883 -6.211 1.00 94.38 115 GLY A C 1
ATOM 948 O O . GLY A 1 115 ? 0.199 9.724 -6.094 1.00 94.38 115 GLY A O 1
ATOM 949 N N . LEU A 1 116 ? 0.615 11.720 -5.167 1.00 96.00 116 LEU A N 1
ATOM 950 C CA . LEU A 1 116 ? 0.158 11.348 -3.816 1.00 96.00 116 LEU A CA 1
ATOM 951 C C . LEU A 1 116 ? -1.322 11.662 -3.558 1.00 96.00 116 LEU A C 1
ATOM 953 O O . LEU A 1 116 ? -1.780 11.552 -2.418 1.00 96.00 116 LEU A O 1
ATOM 957 N N . GLU A 1 117 ? -2.062 12.047 -4.591 1.00 96.38 117 GLU A N 1
ATOM 958 C CA . GLU A 1 117 ? -3.512 12.155 -4.532 1.00 96.38 117 GLU A CA 1
ATOM 959 C C . GLU A 1 117 ? -4.135 10.819 -4.962 1.00 96.38 117 GLU A C 1
ATOM 961 O O . GLU A 1 117 ? -3.795 10.314 -6.035 1.00 96.38 117 GLU A O 1
ATOM 966 N N . PRO A 1 118 ? -4.999 10.201 -4.1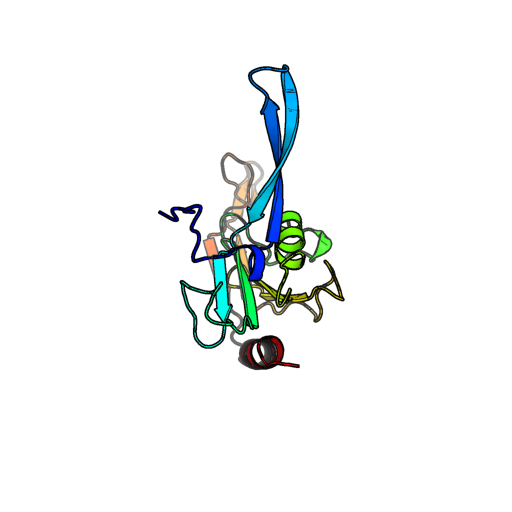33 1.00 97.44 118 PRO A N 1
ATOM 967 C CA . PRO A 1 118 ? -5.695 8.986 -4.532 1.00 97.44 118 PRO A CA 1
ATOM 968 C C . PRO A 1 118 ? -6.533 9.209 -5.792 1.00 97.44 118 PRO A C 1
ATOM 970 O O . PRO A 1 118 ? -7.251 10.203 -5.887 1.00 97.44 118 PRO A O 1
ATOM 973 N N . ILE A 1 119 ? -6.494 8.262 -6.730 1.00 96.94 119 ILE A N 1
ATOM 974 C CA . ILE A 1 119 ? -7.243 8.374 -7.996 1.00 96.94 119 ILE A CA 1
ATOM 975 C C . ILE A 1 119 ? -8.759 8.239 -7.804 1.00 96.94 119 ILE A C 1
ATOM 977 O O . ILE A 1 119 ? -9.542 8.698 -8.631 1.00 96.94 119 ILE A O 1
ATOM 981 N N . ILE A 1 120 ? -9.166 7.613 -6.700 1.00 96.25 120 ILE A N 1
ATOM 982 C CA . ILE A 1 120 ? -10.548 7.480 -6.248 1.00 96.25 120 ILE A CA 1
ATOM 983 C C . ILE A 1 120 ? -10.600 7.697 -4.738 1.00 96.25 120 ILE A C 1
ATOM 985 O O . ILE A 1 120 ? -9.591 7.582 -4.034 1.00 96.25 120 ILE A O 1
ATOM 989 N N . LYS A 1 121 ? -11.800 7.959 -4.211 1.00 96.38 121 LYS A N 1
ATOM 990 C CA . LYS A 1 121 ? -12.016 7.996 -2.762 1.00 96.38 121 LYS A CA 1
ATOM 991 C C . LYS A 1 121 ? -11.606 6.644 -2.147 1.00 96.38 121 LYS A C 1
ATOM 993 O O . LYS A 1 121 ? -12.107 5.627 -2.637 1.00 96.38 121 LYS A O 1
ATOM 998 N N . PRO A 1 122 ? -10.780 6.634 -1.075 1.00 97.44 122 PRO A N 1
ATOM 999 C CA . PRO A 1 122 ? -10.427 5.419 -0.349 1.00 97.44 122 PRO A CA 1
ATOM 1000 C C . PRO A 1 122 ? -11.643 4.547 -0.049 1.00 97.44 122 PRO A C 1
ATOM 1002 O O . PRO A 1 122 ? -12.684 5.058 0.375 1.00 97.44 122 PRO A O 1
ATOM 1005 N N . ILE A 1 123 ? -11.485 3.248 -0.266 1.00 97.00 123 ILE A N 1
ATOM 1006 C CA . ILE A 1 123 ? -12.495 2.234 0.035 1.00 97.00 123 ILE A CA 1
ATOM 1007 C C . ILE A 1 123 ? -12.177 1.701 1.426 1.00 97.00 123 ILE A C 1
ATOM 1009 O O . ILE A 1 123 ? -11.054 1.266 1.680 1.00 97.00 123 ILE A O 1
ATOM 1013 N N . CYS A 1 124 ? -13.135 1.783 2.341 1.00 95.94 124 CYS A N 1
ATOM 1014 C CA . CYS A 1 124 ? -12.950 1.409 3.738 1.00 95.94 124 CYS A CA 1
ATOM 1015 C C . CYS A 1 124 ? -13.962 0.326 4.082 1.00 95.94 124 CYS A C 1
ATOM 1017 O O . CYS A 1 124 ? -15.145 0.619 4.210 1.00 95.94 124 CYS A O 1
ATOM 1019 N N . LEU A 1 125 ? -13.484 -0.906 4.246 1.00 96.06 125 LEU A N 1
ATOM 1020 C CA . LEU A 1 125 ? -14.326 -2.085 4.459 1.00 96.06 125 LEU A CA 1
ATOM 1021 C C . LEU A 1 125 ? -14.766 -2.259 5.916 1.00 96.06 125 LEU A C 1
ATOM 1023 O O . LEU A 1 125 ? -15.468 -3.209 6.238 1.00 96.06 125 LEU A O 1
ATOM 1027 N N . GLY A 1 126 ? -14.295 -1.412 6.828 1.00 94.50 126 GLY A N 1
ATOM 1028 C CA . GLY A 1 126 ? -14.528 -1.585 8.254 1.00 94.50 126 GLY A CA 1
ATOM 1029 C C . GLY A 1 126 ? -13.929 -0.481 9.106 1.00 94.50 126 GLY A C 1
ATOM 1030 O O . GLY A 1 126 ? -13.359 0.486 8.604 1.00 94.50 126 GLY A O 1
ATOM 1031 N N . GLU A 1 127 ? -14.046 -0.652 10.416 1.00 94.94 127 GLU A N 1
ATOM 1032 C CA . GLU A 1 127 ? -13.542 0.274 11.421 1.00 94.94 127 GLU A CA 1
ATOM 1033 C C . GLU A 1 127 ? -12.682 -0.448 12.460 1.00 94.94 127 GLU A C 1
ATOM 1035 O O . GLU A 1 127 ? -12.872 -1.625 12.773 1.00 94.94 127 GLU A O 1
ATOM 1040 N N . LEU A 1 128 ? -11.726 0.280 13.035 1.00 94.88 128 LEU A N 1
ATOM 1041 C CA . LEU A 1 128 ? -10.876 -0.241 14.101 1.00 94.88 128 LEU A CA 1
ATOM 1042 C C . LEU A 1 128 ? -11.574 -0.068 15.451 1.00 94.88 128 LEU A C 1
ATOM 1044 O O . LEU A 1 128 ? -11.894 1.051 15.861 1.00 94.88 128 LEU A O 1
ATOM 1048 N N . LYS A 1 129 ? -11.751 -1.167 16.186 1.00 94.69 129 LYS A N 1
ATOM 1049 C CA . LYS A 1 129 ? -12.305 -1.150 17.539 1.00 94.69 129 LYS A CA 1
ATOM 1050 C C . LYS A 1 129 ? -11.192 -0.920 18.546 1.00 94.69 129 LYS A C 1
ATOM 1052 O O . LYS A 1 129 ? -10.338 -1.777 18.773 1.00 94.69 129 LYS A O 1
ATOM 1057 N N . TYR A 1 130 ? -11.217 0.237 19.192 1.00 93.56 130 TYR A N 1
ATOM 1058 C CA . TYR A 1 130 ? -10.206 0.588 20.178 1.00 93.56 130 TYR A CA 1
ATOM 1059 C C . TYR A 1 130 ? -10.574 0.145 21.591 1.00 93.56 130 TYR A C 1
ATOM 1061 O O . TYR A 1 130 ? -11.732 0.204 22.008 1.00 93.56 130 TYR A O 1
ATOM 1069 N N . ARG A 1 131 ? -9.552 -0.205 22.372 1.00 93.62 131 ARG A N 1
ATOM 1070 C CA . ARG A 1 131 ? -9.701 -0.471 23.801 1.00 93.62 131 ARG A CA 1
ATOM 1071 C C . ARG A 1 131 ? -9.874 0.827 24.581 1.00 93.62 131 ARG A C 1
ATOM 1073 O O . ARG A 1 131 ? -9.074 1.757 24.450 1.00 93.62 131 ARG A O 1
ATOM 1080 N N . TYR A 1 132 ? -10.835 0.841 25.497 1.00 93.00 132 TYR A N 1
ATOM 1081 C CA . TYR A 1 132 ? -11.001 1.900 26.490 1.00 93.00 132 TYR A CA 1
ATOM 1082 C C . TYR A 1 132 ? -10.666 1.386 27.890 1.00 93.00 132 TYR A C 1
ATOM 1084 O O . TYR A 1 132 ? -10.811 0.208 28.199 1.00 93.00 132 TYR A O 1
ATOM 1092 N N . SER A 1 133 ? -10.199 2.289 28.743 1.00 88.56 133 SER A N 1
ATOM 1093 C CA . SER A 1 133 ? -9.907 2.043 30.155 1.00 88.56 133 SER A CA 1
ATOM 1094 C C . SER A 1 133 ? -10.570 3.115 31.011 1.00 88.56 133 SER A C 1
ATOM 1096 O O . SER A 1 133 ? -10.847 4.217 30.530 1.00 88.56 133 SER A O 1
ATOM 1098 N N . VAL A 1 134 ? -10.836 2.805 32.277 1.00 88.00 134 VAL A N 1
ATOM 1099 C CA . VAL A 1 134 ? -11.395 3.775 33.221 1.00 88.00 134 VAL A CA 1
ATOM 1100 C C . VAL A 1 134 ? -10.245 4.501 33.913 1.00 88.00 134 VAL A C 1
ATOM 1102 O O . VAL A 1 134 ? -9.365 3.885 34.512 1.00 88.00 134 VAL A O 1
ATOM 1105 N N . SER A 1 135 ? -10.220 5.826 33.791 1.00 85.56 135 SER A N 1
ATOM 1106 C CA . SER A 1 135 ? -9.252 6.675 34.489 1.00 85.56 135 SER A CA 1
ATOM 1107 C C . SER A 1 135 ? -9.569 6.781 35.985 1.00 85.56 135 SER A C 1
ATOM 1109 O O . SER A 1 135 ? -10.684 6.500 36.416 1.00 85.56 135 SER A O 1
ATOM 1111 N N . LYS A 1 136 ? -8.618 7.294 36.779 1.00 83.12 136 LYS A N 1
ATOM 1112 C CA . LYS A 1 136 ? -8.803 7.549 38.223 1.00 83.12 136 LYS A CA 1
ATOM 1113 C C . LYS A 1 136 ? -10.008 8.446 38.556 1.00 83.12 136 LYS A C 1
ATOM 1115 O O . LYS A 1 136 ? -10.511 8.381 39.667 1.00 83.12 136 LYS A O 1
ATOM 1120 N N . ASN A 1 137 ? -10.477 9.247 37.597 1.00 88.06 137 ASN A N 1
ATOM 1121 C CA . ASN A 1 137 ? -11.616 10.155 37.760 1.00 88.06 137 ASN A CA 1
ATOM 1122 C C . ASN A 1 137 ? -12.911 9.587 37.139 1.00 88.06 137 ASN A C 1
ATOM 1124 O O . ASN A 1 137 ? -13.764 10.362 36.713 1.00 88.06 137 ASN A O 1
ATOM 1128 N N . ASN A 1 138 ? -13.030 8.261 36.990 1.00 86.25 138 ASN A N 1
ATOM 1129 C CA . ASN A 1 138 ? -14.169 7.575 36.360 1.00 86.25 138 ASN A CA 1
ATOM 1130 C C . ASN A 1 138 ? -14.485 7.994 34.910 1.00 86.25 138 ASN A C 1
ATOM 1132 O O . ASN A 1 138 ? -15.578 7.752 34.406 1.00 86.25 138 ASN A O 1
ATOM 1136 N N . ARG A 1 139 ? -13.525 8.589 34.191 1.00 86.62 139 ARG A N 1
ATOM 1137 C CA . ARG A 1 139 ? -13.682 8.879 32.754 1.00 86.62 139 ARG A CA 1
ATOM 1138 C C . ARG A 1 139 ? -13.172 7.721 31.912 1.00 86.62 139 ARG A C 1
ATOM 1140 O O . ARG A 1 139 ? -12.053 7.263 32.156 1.00 86.62 139 ARG A O 1
ATOM 1147 N N . HIS A 1 140 ? -13.932 7.328 30.893 1.00 87.81 140 HIS A N 1
ATOM 1148 C CA . HIS A 1 140 ? -13.464 6.411 29.857 1.00 87.81 140 HIS A CA 1
ATOM 1149 C C . HIS A 1 140 ? -12.418 7.108 28.986 1.00 87.81 140 HIS A C 1
ATOM 1151 O O . HIS A 1 140 ? -12.686 8.139 28.373 1.00 87.81 140 HIS A O 1
ATOM 1157 N N . ILE A 1 141 ? -11.212 6.553 28.949 1.00 91.81 141 ILE A N 1
ATOM 1158 C CA . ILE A 1 141 ? -10.102 7.052 28.140 1.00 91.81 141 ILE A CA 1
ATOM 1159 C C . ILE A 1 141 ? -9.569 5.943 27.242 1.00 91.81 141 ILE A C 1
ATOM 1161 O O . ILE A 1 141 ? -9.561 4.770 27.613 1.00 91.81 141 ILE A O 1
ATOM 1165 N N . LEU A 1 142 ? -9.091 6.327 26.06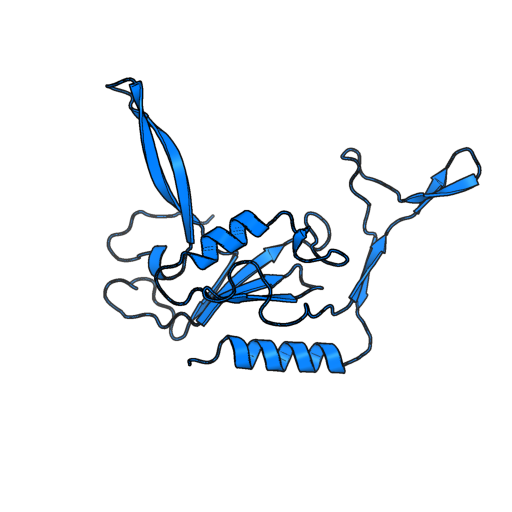2 1.00 91.69 142 LEU A N 1
ATOM 1166 C CA . LEU A 1 142 ? -8.473 5.409 25.113 1.00 91.69 142 LEU A CA 1
ATOM 1167 C C . LEU A 1 142 ? -7.243 4.748 25.745 1.00 91.69 142 LEU A C 1
ATOM 1169 O O . LEU A 1 142 ? -6.300 5.442 26.143 1.00 91.69 142 LEU A O 1
ATOM 1173 N N . ALA A 1 143 ? -7.247 3.420 25.835 1.00 92.44 143 ALA A N 1
ATOM 1174 C CA . ALA A 1 143 ? -6.103 2.671 26.324 1.00 92.44 143 ALA A CA 1
ATOM 1175 C C . ALA A 1 143 ? -4.963 2.754 25.302 1.00 92.44 143 ALA A C 1
ATOM 1177 O O . ALA A 1 143 ? -5.175 2.747 24.086 1.00 92.44 143 ALA A O 1
ATOM 1178 N N . ARG A 1 144 ? -3.731 2.871 25.799 1.00 90.25 144 ARG A N 1
ATOM 1179 C CA . ARG A 1 144 ? -2.547 3.081 24.966 1.00 90.25 144 ARG A CA 1
ATOM 1180 C C . ARG A 1 144 ? -1.414 2.159 25.387 1.00 90.25 144 ARG A C 1
ATOM 1182 O O . ARG A 1 144 ? -1.253 1.854 26.566 1.00 90.25 144 ARG A O 1
ATOM 1189 N N . THR A 1 145 ? -0.602 1.752 24.420 1.00 87.94 145 THR A N 1
ATOM 1190 C CA . THR A 1 145 ? 0.662 1.050 24.669 1.00 87.94 145 THR A CA 1
ATOM 1191 C C . THR A 1 145 ? 1.662 1.970 25.380 1.00 87.94 145 THR A C 1
ATOM 1193 O O . THR A 1 145 ? 1.475 3.189 25.438 1.00 87.94 145 THR A O 1
ATOM 1196 N N . LYS A 1 146 ? 2.787 1.418 25.863 1.00 85.62 146 LYS A N 1
ATOM 1197 C CA . LYS A 1 146 ? 3.894 2.218 26.433 1.00 85.62 146 LYS A CA 1
ATOM 1198 C C . LYS A 1 146 ? 4.385 3.316 25.474 1.00 85.62 146 LYS A C 1
ATOM 1200 O O . LYS A 1 146 ? 4.753 4.397 25.917 1.00 85.62 146 LYS A O 1
ATOM 1205 N N . GLY A 1 147 ? 4.307 3.074 24.163 1.00 83.56 147 GLY A N 1
ATOM 1206 C CA . GLY A 1 147 ? 4.620 4.047 23.110 1.00 83.56 147 GLY A CA 1
ATOM 1207 C C . GLY A 1 147 ? 3.502 5.052 22.805 1.00 83.56 147 GLY A C 1
ATOM 1208 O O . GLY A 1 147 ? 3.542 5.701 21.765 1.00 83.56 147 GLY A O 1
ATOM 1209 N N . ARG A 1 148 ? 2.476 5.160 23.661 1.00 83.81 148 ARG A N 1
ATOM 1210 C CA . ARG A 1 148 ? 1.301 6.040 23.515 1.00 83.81 148 ARG A CA 1
ATOM 1211 C C . ARG A 1 148 ? 0.435 5.778 22.274 1.00 83.81 148 ARG A C 1
ATOM 1213 O O . ARG A 1 148 ? -0.471 6.568 21.999 1.00 83.81 148 ARG A O 1
ATOM 1220 N N . LYS A 1 149 ? 0.641 4.677 21.545 1.00 85.94 149 LYS A N 1
ATOM 1221 C CA . LYS A 1 149 ? -0.258 4.273 20.452 1.00 85.94 149 LYS A CA 1
ATOM 1222 C C . LYS A 1 149 ? -1.564 3.715 21.032 1.00 85.94 149 LYS A C 1
ATOM 1224 O O . LYS A 1 149 ? -1.468 2.962 22.003 1.00 85.94 149 LYS A O 1
ATOM 1229 N N . PRO A 1 150 ? -2.742 4.063 20.484 1.00 90.00 150 PRO A N 1
ATOM 1230 C CA . PRO A 1 150 ? -3.998 3.403 20.835 1.00 90.00 150 PRO A CA 1
ATOM 1231 C C . PRO A 1 150 ? -3.881 1.883 20.736 1.00 90.00 150 PRO A C 1
ATOM 1233 O O . PRO A 1 150 ? -3.192 1.383 19.849 1.00 90.00 150 PRO A O 1
ATOM 1236 N N . ILE A 1 151 ? -4.531 1.170 21.651 1.00 91.81 151 ILE A N 1
ATOM 1237 C CA . ILE A 1 151 ? -4.661 -0.286 21.573 1.00 91.81 151 ILE A CA 1
ATOM 1238 C C . ILE A 1 151 ? -5.914 -0.599 20.758 1.00 91.81 151 ILE A C 1
ATOM 1240 O O . ILE A 1 151 ? -6.987 -0.075 21.059 1.00 91.81 151 ILE A O 1
ATOM 1244 N N . ILE A 1 152 ? -5.752 -1.431 19.735 1.00 93.25 152 ILE A N 1
ATOM 1245 C CA . ILE A 1 152 ? -6.831 -1.934 18.886 1.00 93.25 152 ILE A CA 1
ATOM 1246 C C . ILE A 1 152 ? -7.135 -3.351 19.359 1.00 93.25 152 ILE A C 1
ATOM 1248 O O . ILE A 1 152 ? -6.220 -4.166 19.465 1.00 93.25 152 ILE A O 1
ATOM 1252 N N . ASP A 1 153 ? -8.395 -3.597 19.699 1.00 92.75 153 ASP A N 1
ATOM 1253 C CA . ASP A 1 153 ? -8.880 -4.891 20.180 1.00 92.75 153 ASP A CA 1
ATOM 1254 C C . ASP A 1 153 ? -9.473 -5.734 19.062 1.00 92.75 153 ASP A C 1
ATOM 1256 O O . ASP A 1 153 ? -9.441 -6.957 19.157 1.00 92.75 153 ASP A O 1
ATOM 1260 N N . ASP A 1 154 ? -10.023 -5.087 18.035 1.00 94.00 154 ASP A N 1
ATOM 1261 C CA . ASP A 1 154 ? -10.717 -5.779 16.959 1.00 94.00 154 ASP A CA 1
ATOM 1262 C C . ASP A 1 154 ? -10.823 -4.916 15.695 1.00 94.00 154 ASP A C 1
ATOM 1264 O O . ASP A 1 154 ? -10.580 -3.704 15.729 1.00 94.00 154 ASP A O 1
ATOM 1268 N N . ILE A 1 155 ? -11.234 -5.543 14.599 1.00 94.81 155 ILE A N 1
ATOM 1269 C CA . ILE A 1 155 ? -11.624 -4.893 13.350 1.00 94.81 155 ILE A CA 1
ATOM 1270 C C . ILE A 1 155 ? -13.075 -5.278 13.081 1.00 94.81 155 ILE A C 1
ATOM 1272 O O . ILE A 1 155 ? -13.401 -6.456 12.969 1.00 94.81 155 ILE A O 1
ATOM 1276 N N . ILE A 1 156 ? -13.945 -4.279 12.968 1.00 94.56 156 ILE A N 1
ATOM 1277 C CA . ILE A 1 156 ? -15.357 -4.486 12.654 1.00 94.56 156 ILE A CA 1
ATOM 1278 C C . ILE A 1 156 ? -15.521 -4.232 11.162 1.00 94.56 156 ILE A C 1
ATOM 1280 O O . ILE A 1 156 ? -15.505 -3.080 10.727 1.00 94.56 156 ILE A O 1
ATOM 1284 N N . PHE A 1 157 ? -15.633 -5.301 10.379 1.00 93.00 157 PHE A N 1
ATOM 1285 C CA . PHE A 1 157 ? -15.952 -5.188 8.960 1.00 93.00 157 PHE A CA 1
ATOM 1286 C C . PHE A 1 157 ? -17.415 -4.789 8.781 1.00 93.00 157 PHE A C 1
ATOM 1288 O O . PHE A 1 157 ? -18.282 -5.186 9.559 1.00 93.00 157 PHE A O 1
ATOM 1295 N N . GLN A 1 158 ? -17.669 -3.973 7.766 1.00 90.06 158 GLN A N 1
ATOM 1296 C CA . GLN A 1 158 ? -19.014 -3.645 7.329 1.00 90.06 158 GLN A CA 1
ATOM 1297 C C . GLN A 1 158 ? -19.672 -4.922 6.803 1.00 90.06 158 GLN A C 1
ATOM 1299 O O . GLN A 1 158 ? -19.044 -5.703 6.090 1.00 90.06 158 GLN A O 1
ATOM 1304 N N . GLU A 1 159 ? -20.936 -5.129 7.167 1.00 83.56 159 GLU A N 1
ATOM 1305 C CA . GLU A 1 159 ? -21.759 -6.221 6.627 1.00 83.56 159 GLU A CA 1
ATOM 1306 C C . GLU A 1 159 ? -22.252 -5.916 5.201 1.00 83.56 159 GLU A C 1
ATOM 1308 O O . GLU A 1 159 ? -22.820 -6.782 4.545 1.00 83.56 159 GLU A O 1
ATOM 1313 N N . ASP A 1 160 ? -22.034 -4.684 4.734 1.00 77.81 160 ASP A N 1
ATOM 1314 C CA . ASP A 1 160 ? -22.415 -4.216 3.409 1.00 77.81 160 ASP A CA 1
ATOM 1315 C C . ASP A 1 160 ? -21.515 -4.830 2.324 1.00 77.81 160 ASP A C 1
ATOM 1317 O O . ASP A 1 160 ? -20.302 -4.591 2.272 1.00 77.81 160 ASP A O 1
ATOM 1321 N N . GLU A 1 161 ? -22.118 -5.631 1.445 1.00 84.25 161 GLU A N 1
ATOM 1322 C CA . GLU A 1 161 ? -21.425 -6.246 0.315 1.00 84.25 161 GLU A CA 1
ATOM 1323 C C . GLU A 1 161 ? -21.032 -5.219 -0.760 1.00 84.25 161 GLU A C 1
ATOM 1325 O O . GLU A 1 161 ? -20.104 -5.485 -1.531 1.00 84.25 161 GLU A O 1
ATOM 1330 N N . ASP A 1 162 ? -21.655 -4.0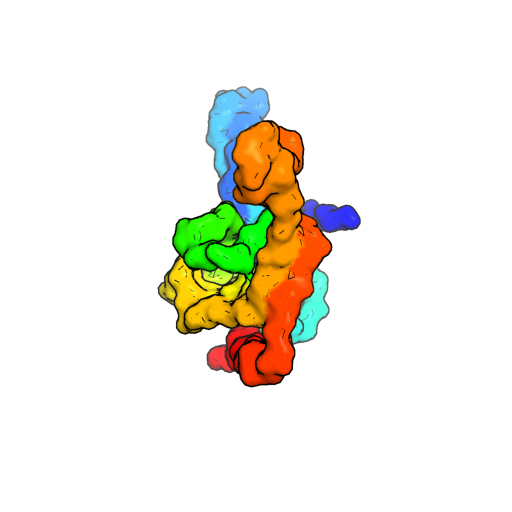35 -0.799 1.00 90.38 162 ASP A N 1
ATOM 1331 C CA . ASP A 1 162 ? -21.458 -3.058 -1.874 1.00 90.38 162 ASP A CA 1
ATOM 1332 C C . ASP A 1 162 ? -20.021 -2.515 -1.908 1.00 90.38 162 ASP A C 1
ATOM 1334 O O . ASP A 1 162 ? -19.408 -2.453 -2.977 1.00 90.38 162 ASP A O 1
ATOM 1338 N N . GLU A 1 163 ? -19.417 -2.181 -0.760 1.00 91.38 163 GLU A N 1
ATOM 1339 C CA . GLU A 1 163 ? -18.019 -1.713 -0.717 1.00 91.38 163 GLU A CA 1
ATOM 1340 C C . GLU A 1 163 ? -17.022 -2.837 -1.052 1.00 91.38 163 GLU A C 1
ATOM 1342 O O . GLU A 1 163 ? -15.982 -2.582 -1.667 1.00 91.38 163 GLU A O 1
ATOM 1347 N N . PHE A 1 164 ? -17.345 -4.095 -0.732 1.00 92.88 164 PHE A N 1
ATOM 1348 C CA . PHE A 1 164 ? -16.544 -5.249 -1.154 1.00 92.88 164 PHE A CA 1
ATOM 1349 C C . PHE A 1 164 ? -16.624 -5.481 -2.667 1.00 92.88 164 PHE A C 1
ATOM 1351 O O . PHE A 1 164 ? -15.598 -5.734 -3.310 1.00 92.88 164 PHE A O 1
ATOM 1358 N N . ILE A 1 165 ? -17.821 -5.385 -3.253 1.00 95.06 165 ILE A N 1
ATOM 1359 C CA . ILE A 1 165 ? -18.030 -5.484 -4.702 1.00 95.06 165 ILE A CA 1
ATOM 1360 C C . ILE A 1 165 ? -17.292 -4.347 -5.401 1.00 95.06 165 ILE A C 1
ATOM 1362 O O . ILE A 1 165 ? -16.506 -4.602 -6.317 1.00 95.06 165 ILE A O 1
ATOM 1366 N N . ARG A 1 166 ? -17.449 -3.117 -4.906 1.00 95.62 166 ARG A N 1
ATOM 1367 C CA . ARG A 1 166 ? -16.736 -1.941 -5.399 1.00 95.62 166 ARG A CA 1
ATOM 1368 C C . ARG A 1 166 ? -15.226 -2.149 -5.352 1.00 95.62 166 ARG A C 1
ATOM 1370 O O . ARG A 1 166 ? -14.557 -1.930 -6.356 1.00 95.62 166 ARG A O 1
ATOM 1377 N N . LEU A 1 167 ? -14.672 -2.636 -4.238 1.00 96.56 167 LEU A N 1
ATOM 1378 C CA . LEU A 1 167 ? -13.242 -2.941 -4.153 1.00 96.56 167 LEU A CA 1
ATOM 1379 C C . LEU A 1 167 ? -12.812 -3.957 -5.213 1.00 96.56 167 LEU A C 1
ATOM 1381 O O . LEU A 1 167 ? -11.787 -3.775 -5.866 1.00 96.56 167 LEU A O 1
ATOM 1385 N N . LYS A 1 168 ? -13.579 -5.034 -5.386 1.00 95.62 168 LYS A N 1
ATOM 1386 C CA . LYS A 1 168 ? -13.283 -6.081 -6.368 1.00 95.62 168 LYS A CA 1
ATOM 1387 C C . LYS A 1 168 ? -13.271 -5.533 -7.794 1.00 95.62 168 LYS A C 1
ATOM 1389 O O . LYS A 1 168 ? -12.409 -5.923 -8.582 1.00 95.62 168 LYS A O 1
ATOM 1394 N N . GLU A 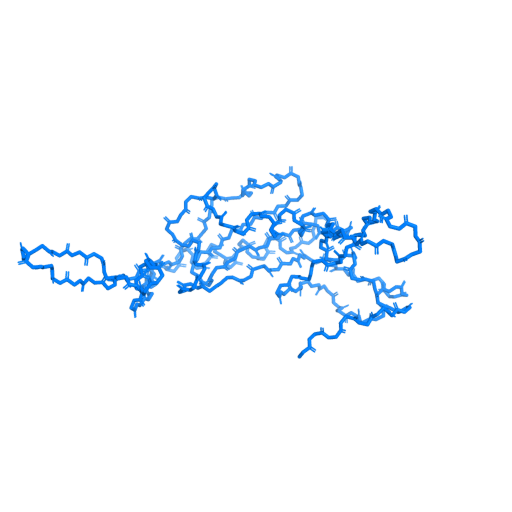1 169 ? -14.220 -4.673 -8.138 1.00 96.50 169 GLU A N 1
ATOM 1395 C CA . GLU A 1 169 ? -14.289 -4.028 -9.450 1.00 96.50 169 GLU A CA 1
ATOM 1396 C C . GLU A 1 169 ? -13.130 -3.057 -9.657 1.00 96.50 169 GLU A C 1
ATOM 1398 O O . GLU A 1 169 ? -12.441 -3.142 -10.672 1.00 96.50 169 GLU A O 1
ATOM 1403 N N . GLU A 1 170 ? -12.835 -2.218 -8.665 1.00 96.62 170 GLU A N 1
ATOM 1404 C CA . GLU A 1 170 ? -11.720 -1.275 -8.736 1.00 96.62 170 GLU A CA 1
ATOM 1405 C C . GLU A 1 170 ? -10.373 -1.989 -8.830 1.00 96.62 170 GLU A C 1
ATOM 1407 O O . GLU A 1 170 ? -9.541 -1.614 -9.649 1.00 96.62 170 GLU A O 1
ATOM 1412 N N . LEU A 1 171 ? -10.165 -3.081 -8.086 1.00 95.94 171 LEU A N 1
ATOM 1413 C CA . LEU A 1 171 ? -8.961 -3.905 -8.214 1.00 95.94 171 LEU A CA 1
ATOM 1414 C C . LEU A 1 171 ? -8.789 -4.426 -9.642 1.00 95.94 171 LEU A C 1
ATOM 1416 O O . LEU A 1 171 ? -7.693 -4.329 -10.189 1.00 95.94 171 LEU A O 1
ATOM 1420 N N . LYS A 1 172 ? -9.859 -4.943 -10.262 1.00 94.31 172 LYS A N 1
ATOM 1421 C CA . LYS A 1 172 ? -9.827 -5.427 -11.650 1.00 94.31 172 LYS A CA 1
ATOM 1422 C C . LYS A 1 172 ? -9.521 -4.300 -12.630 1.00 94.31 172 LYS A C 1
ATOM 1424 O O . LYS A 1 172 ? -8.617 -4.439 -13.453 1.00 94.31 172 LYS A O 1
ATOM 1429 N N . ASN A 1 173 ? -10.241 -3.187 -12.533 1.00 94.00 173 ASN A N 1
ATOM 1430 C CA . ASN A 1 173 ? -10.075 -2.046 -13.430 1.00 94.00 173 ASN A CA 1
ATOM 1431 C C . ASN A 1 173 ? -8.665 -1.460 -13.309 1.00 94.00 173 ASN A C 1
ATOM 1433 O O . ASN A 1 173 ? -8.003 -1.188 -14.308 1.00 94.00 173 ASN A O 1
ATOM 1437 N N . PHE A 1 174 ? -8.171 -1.334 -12.079 1.00 94.44 174 PHE A N 1
ATOM 1438 C CA . PHE A 1 174 ? -6.887 -0.723 -11.789 1.00 94.44 174 PHE A CA 1
ATOM 1439 C C . PHE A 1 174 ? -5.708 -1.522 -12.352 1.00 94.44 174 PHE A C 1
ATOM 1441 O O . PHE A 1 174 ? -4.782 -0.925 -12.904 1.00 94.44 174 PHE A O 1
ATOM 1448 N N . ILE A 1 175 ? -5.736 -2.856 -12.267 1.00 90.12 175 ILE A N 1
ATOM 1449 C CA . ILE A 1 175 ? -4.645 -3.714 -12.765 1.00 90.12 175 ILE A CA 1
ATOM 1450 C C . ILE A 1 175 ? -4.744 -4.027 -14.264 1.00 90.12 175 ILE A C 1
ATOM 1452 O O . ILE A 1 175 ? -3.787 -4.548 -14.839 1.00 90.12 175 ILE A O 1
ATOM 1456 N N . THR A 1 176 ? -5.865 -3.703 -14.911 1.00 86.19 176 THR A N 1
ATOM 1457 C CA . THR A 1 176 ? -6.044 -3.907 -16.355 1.00 86.19 176 THR A CA 1
ATOM 1458 C C . THR A 1 176 ? -5.111 -2.962 -17.146 1.00 86.19 176 THR A C 1
ATOM 1460 O O . THR A 1 176 ? -4.888 -1.817 -16.722 1.00 86.19 176 THR A O 1
ATOM 1463 N N . PRO A 1 177 ? -4.496 -3.425 -18.258 1.00 70.50 177 PRO A N 1
ATOM 1464 C CA . PRO A 1 177 ? -3.726 -2.557 -19.153 1.00 70.50 177 PRO A CA 1
ATOM 1465 C C . PRO A 1 177 ? -4.577 -1.397 -19.672 1.00 70.50 177 PRO A C 1
ATOM 1467 O O . PRO A 1 177 ? -5.756 -1.589 -19.958 1.00 70.50 177 PRO A O 1
ATOM 1470 N N . MET A 1 178 ? -3.954 -0.225 -19.816 1.00 56.53 178 MET A N 1
ATOM 1471 C CA . MET A 1 178 ? -4.472 0.836 -20.687 1.00 56.53 178 MET A CA 1
ATOM 1472 C C . MET A 1 178 ? -4.167 0.514 -22.145 1.00 56.53 178 MET A C 1
ATOM 1474 O O . MET A 1 178 ? -3.081 -0.066 -22.386 1.00 56.53 178 MET A O 1
#

Foldseek 3Di:
DDPPDPDPQADLLQQFFWDWDWDQDPPPRDIDIDIDTDDAPAWDWPPDDRRCVVPPIGTLHGEHEDACFPQNPFPHDLVPRPCLVRLLRSLRRPHWSWYWYHPPFKIFIDHNVCRSDTPDDIQGQWHFAFDWDQDPVRDTDFDADPVRHGGTDDTGGDPDCPSVVVVVVCVVVSSDDD

Secondary structure (DSSP, 8-state):
-------SS--GGGTSEEEEEEEE-TTT--EEEEEEEE--SEEEEES--S-TTTS--EEEEEEEE--TTTS--TTS-GGG-TTHHHHHHHTT-SS--EEEEESSSEEEEEETTTTTS-SSPPEE-EEEEE-EEE-TTS-EEE-B-TTSPBPEEEEEE-S-HHHHHHHHHHHHHHHS--